Protein AF-A0A7W1IU13-F1 (afdb_monomer)

pLDDT: mean 84.38, std 7.43, range [59.28, 91.56]

Nearest PDB structures (foldseek):
  4uz3-assembly2_B  TM=8.974E-01  e=7.068E-02  Thermus thermophilus HB8
  4uz3-assembly3_C  TM=8.920E-01  e=8.155E-02  Thermus thermophilus HB8
  7q47-assembly2_B  TM=6.286E-01  e=5.160E+00  Hafnia phage Enc34
  1dvp-assembly1_A-2  TM=2.530E-01  e=5.160E+00  Drosophila melanogaster

Mean predicted aligned error: 4.25 Å

Solvent-accessible surface area (backbone atoms only — not comparable to full-atom values): 3113 Å² total; per-residue (Å²): 88,70,38,48,85,90,62,44,53,58,61,48,20,44,67,77,40,72,88,54,63,37,65,63,44,32,52,47,29,22,64,70,59,76,43,62,90,80,73,80,51,63,70,39,77,45,55,69,75,82,130

Foldseek 3Di:
DFAAVVDFLQNVLCVVCVPDDSVVQSVVQCVQVVHDRGPDDGRDDTDGDDD

Sequence (51 aa):
MMVRAGDTLWSIARRSEPGSDPRAVMDAIAAANGVRGGDLLAGQRLLLPAS

Structure (mmCIF, N/CA/C/O backbone):
data_AF-A0A7W1IU13-F1
#
_entry.id   AF-A0A7W1IU13-F1
#
loop_
_atom_site.group_PDB
_atom_site.id
_atom_site.type_symbol
_atom_site.label_atom_id
_atom_site.label_alt_id
_atom_site.label_comp_id
_atom_site.label_asym_id
_atom_site.label_entity_id
_atom_site.label_seq_id
_atom_site.pdbx_PDB_ins_code
_atom_site.Cartn_x
_atom_site.Cartn_y
_atom_site.Cartn_z
_atom_site.occupancy
_atom_site.B_iso_or_equiv
_atom_site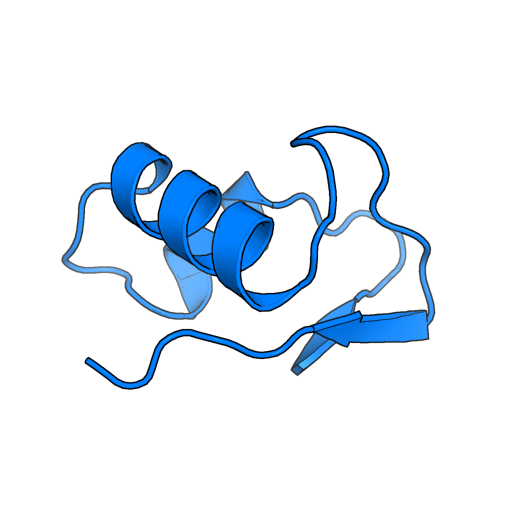.auth_seq_id
_atom_site.auth_comp_id
_atom_site.auth_asym_id
_atom_site.auth_atom_id
_atom_site.pdbx_PDB_model_num
ATOM 1 N N . MET A 1 1 ? -9.025 1.112 -8.201 1.00 81.12 1 MET A N 1
ATOM 2 C CA . MET A 1 1 ? -7.834 1.447 -9.016 1.00 81.12 1 MET A CA 1
ATOM 3 C C . MET A 1 1 ? -7.437 0.244 -9.871 1.00 81.12 1 MET A C 1
ATOM 5 O O . MET A 1 1 ? -7.766 -0.868 -9.486 1.00 81.12 1 MET A O 1
ATOM 9 N N . MET A 1 2 ? -6.790 0.442 -11.025 1.00 87.56 2 MET A N 1
ATOM 10 C CA . MET A 1 2 ? -6.263 -0.650 -11.861 1.00 87.56 2 MET A CA 1
ATOM 11 C C . MET A 1 2 ? -4.742 -0.723 -11.708 1.00 87.56 2 MET A C 1
ATOM 13 O O . MET A 1 2 ? -4.080 0.309 -11.816 1.00 87.56 2 MET A O 1
ATOM 17 N N . VAL A 1 3 ? -4.213 -1.917 -11.446 1.00 87.88 3 VAL A N 1
ATOM 18 C CA . VAL A 1 3 ? -2.772 -2.182 -11.324 1.00 87.88 3 VAL A CA 1
ATOM 19 C C . VAL A 1 3 ? -2.123 -2.087 -12.701 1.00 87.88 3 VAL A C 1
ATOM 21 O O . VAL A 1 3 ? -2.630 -2.661 -13.667 1.00 87.88 3 VAL A O 1
ATOM 24 N N . ARG A 1 4 ? -0.997 -1.385 -12.814 1.00 87.75 4 ARG A N 1
ATOM 25 C CA . ARG A 1 4 ? -0.192 -1.330 -14.041 1.00 87.75 4 ARG A CA 1
ATOM 26 C C . ARG A 1 4 ? 1.045 -2.214 -13.921 1.00 87.75 4 ARG A C 1
ATOM 28 O O . ARG A 1 4 ? 1.471 -2.566 -12.827 1.00 87.75 4 ARG A O 1
ATOM 35 N N . ALA A 1 5 ? 1.641 -2.565 -15.058 1.00 85.19 5 ALA A N 1
ATOM 36 C CA . ALA A 1 5 ? 2.930 -3.249 -15.057 1.00 85.19 5 ALA A CA 1
ATOM 37 C C . ALA A 1 5 ? 3.973 -2.397 -14.307 1.00 85.19 5 ALA A C 1
ATOM 39 O O 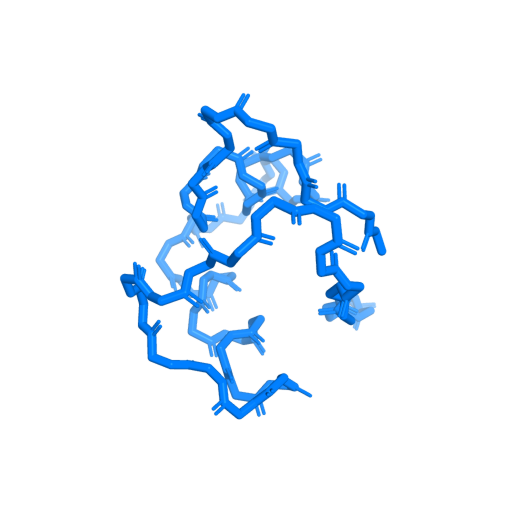. ALA A 1 5 ? 4.131 -1.212 -14.603 1.00 85.19 5 ALA A O 1
ATOM 40 N N . GLY A 1 6 ? 4.642 -2.998 -13.321 1.00 85.44 6 GLY A N 1
ATOM 41 C CA . GLY A 1 6 ? 5.597 -2.314 -12.444 1.00 85.44 6 GLY A CA 1
ATOM 42 C C . GLY A 1 6 ? 4.980 -1.623 -11.221 1.00 85.44 6 GLY A C 1
ATOM 43 O O . GLY A 1 6 ? 5.729 -1.118 -10.384 1.00 85.44 6 GLY A O 1
ATOM 44 N N . ASP A 1 7 ? 3.651 -1.615 -11.071 1.00 87.69 7 ASP A N 1
ATOM 45 C CA . ASP A 1 7 ? 3.045 -1.224 -9.800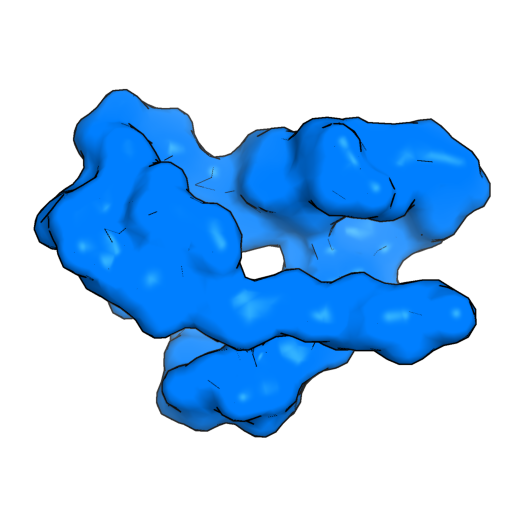 1.00 87.69 7 ASP A CA 1
ATOM 46 C C . ASP A 1 7 ? 3.302 -2.294 -8.735 1.00 87.69 7 ASP A C 1
ATOM 48 O O . ASP A 1 7 ? 3.278 -3.498 -8.987 1.00 87.69 7 ASP A O 1
ATOM 52 N N . THR A 1 8 ? 3.514 -1.828 -7.512 1.00 87.12 8 THR A N 1
ATOM 53 C CA . THR A 1 8 ? 3.631 -2.659 -6.318 1.00 87.12 8 THR A CA 1
ATOM 54 C C . THR A 1 8 ? 2.601 -2.184 -5.309 1.00 87.12 8 THR A C 1
ATOM 56 O O . THR A 1 8 ? 2.195 -1.020 -5.329 1.00 87.12 8 THR A O 1
ATOM 59 N N . LEU A 1 9 ? 2.203 -3.049 -4.377 1.00 84.81 9 LEU A N 1
ATOM 60 C CA . LEU A 1 9 ? 1.311 -2.653 -3.284 1.00 84.81 9 LEU A CA 1
ATOM 61 C C . LEU A 1 9 ? 1.855 -1.425 -2.535 1.00 84.81 9 LEU A C 1
ATOM 63 O O . LEU A 1 9 ? 1.094 -0.526 -2.194 1.00 84.81 9 LEU A O 1
ATOM 67 N N . TRP A 1 10 ? 3.180 -1.332 -2.402 1.00 88.06 10 TRP A N 1
ATOM 68 C CA . TRP A 1 10 ? 3.877 -0.180 -1.835 1.00 88.06 10 TRP A CA 1
ATOM 69 C C . TRP A 1 10 ? 3.700 1.108 -2.649 1.00 88.06 10 TRP A C 1
ATOM 71 O O . TRP A 1 10 ? 3.371 2.158 -2.093 1.00 88.06 10 TRP A O 1
ATOM 81 N N . SER A 1 11 ? 3.925 1.064 -3.969 1.00 89.50 11 SER A N 1
ATOM 82 C CA . SER A 1 11 ? 3.776 2.255 -4.818 1.00 89.50 11 SER A CA 1
ATOM 83 C C . SER A 1 11 ? 2.323 2.712 -4.908 1.00 89.50 11 SER A C 1
ATOM 85 O O . SER A 1 11 ? 2.072 3.913 -4.984 1.00 89.50 11 SER A O 1
ATOM 87 N N . ILE A 1 12 ? 1.375 1.775 -4.865 1.00 89.12 12 ILE A N 1
ATOM 88 C CA . ILE A 1 12 ? -0.061 2.056 -4.836 1.00 89.12 12 ILE A CA 1
ATOM 89 C C . ILE A 1 12 ? -0.446 2.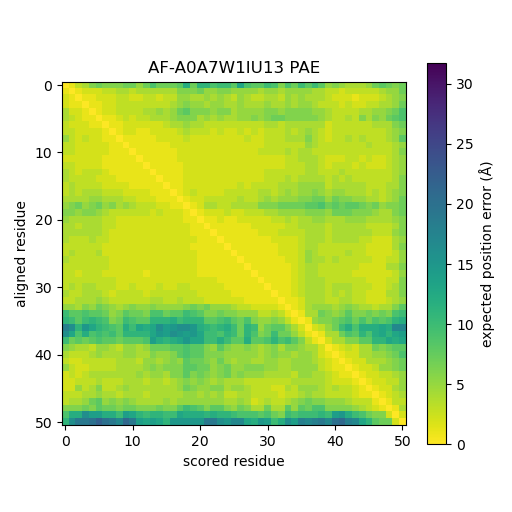689 -3.500 1.00 89.12 12 ILE A C 1
ATOM 91 O O . ILE A 1 12 ? -1.033 3.766 -3.515 1.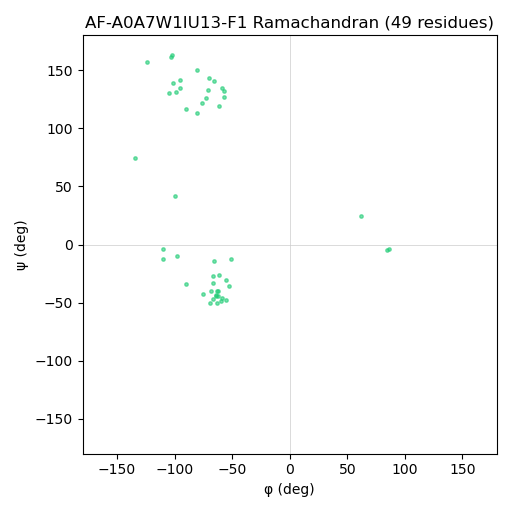00 89.12 12 ILE A O 1
ATOM 95 N N . ALA A 1 13 ? -0.050 2.091 -2.373 1.00 89.56 13 ALA A N 1
ATOM 96 C CA . ALA A 1 13 ? -0.332 2.596 -1.031 1.00 89.56 13 ALA A CA 1
ATOM 97 C C . ALA A 1 13 ? 0.161 4.036 -0.838 1.00 89.56 13 ALA A C 1
ATOM 99 O O . ALA A 1 13 ? -0.598 4.911 -0.430 1.00 89.56 13 ALA A O 1
ATOM 100 N N . ARG A 1 14 ? 1.407 4.318 -1.240 1.00 90.94 14 ARG A N 1
ATOM 101 C CA . ARG A 1 14 ? 1.975 5.677 -1.198 1.00 90.94 14 ARG A CA 1
ATOM 102 C C . ARG A 1 14 ? 1.228 6.692 -2.060 1.00 90.94 14 ARG A C 1
ATOM 104 O O . ARG A 1 14 ? 1.340 7.888 -1.819 1.00 90.94 14 ARG A O 1
ATOM 111 N N . ARG A 1 15 ? 0.558 6.235 -3.117 1.00 90.12 15 ARG A N 1
ATOM 112 C CA . ARG A 1 15 ? -0.155 7.095 -4.067 1.00 90.12 15 ARG A CA 1
ATOM 113 C C . ARG A 1 15 ? -1.606 7.312 -3.650 1.00 90.12 15 ARG A C 1
ATOM 115 O O . ARG A 1 15 ? -2.133 8.385 -3.915 1.00 90.12 15 ARG A O 1
ATOM 122 N N . SER A 1 16 ? -2.235 6.307 -3.041 1.00 88.81 16 SER A N 1
ATOM 123 C CA . SER A 1 16 ? -3.599 6.406 -2.524 1.00 88.81 16 SER A CA 1
ATOM 124 C C . SER A 1 16 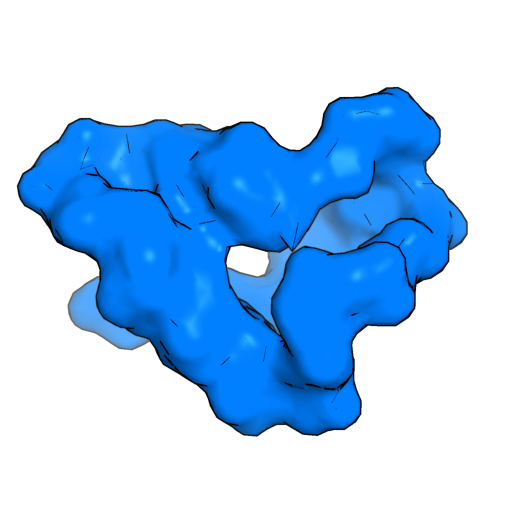? -3.653 7.210 -1.232 1.00 88.81 16 SER A C 1
ATOM 126 O O . SER A 1 16 ? -4.529 8.049 -1.096 1.00 88.81 16 SER A O 1
ATOM 128 N N . GLU A 1 17 ? -2.698 6.984 -0.328 1.00 88.19 17 GLU A N 1
ATOM 129 C CA . GLU A 1 17 ? -2.654 7.588 1.007 1.00 88.19 17 GLU A CA 1
ATOM 130 C C . GLU A 1 17 ? -1.237 8.107 1.316 1.00 88.19 17 GLU A C 1
ATOM 132 O O . GLU A 1 17 ? -0.484 7.496 2.077 1.00 88.19 17 GLU A O 1
ATOM 137 N N . PRO A 1 18 ? -0.817 9.233 0.707 1.00 85.19 18 PRO A N 1
ATOM 138 C CA . PRO A 1 18 ? 0.536 9.775 0.864 1.00 85.19 18 PRO A CA 1
ATOM 139 C C . PRO A 1 18 ? 0.865 10.263 2.286 1.00 85.19 18 PRO A C 1
ATOM 141 O O . PRO A 1 18 ? 2.036 10.501 2.577 1.00 85.19 18 PRO A O 1
ATOM 144 N N . GLY A 1 19 ? -0.142 10.433 3.152 1.00 87.31 19 GLY A N 1
ATOM 145 C CA . GLY A 1 19 ? 0.015 10.869 4.544 1.00 87.31 19 GLY A CA 1
ATOM 146 C C . GLY A 1 19 ? 0.018 9.740 5.580 1.00 87.31 19 GLY A C 1
ATOM 147 O O . GLY A 1 19 ? 0.323 9.995 6.744 1.00 87.31 19 GLY A O 1
ATOM 148 N N . SER A 1 20 ? -0.308 8.510 5.181 1.00 89.31 20 SER A N 1
ATOM 149 C CA . SER A 1 20 ? -0.398 7.355 6.080 1.00 89.31 20 SER A CA 1
ATOM 150 C C . SER A 1 20 ? 0.826 6.451 5.956 1.00 89.31 20 SER A C 1
ATOM 152 O O . SER A 1 20 ? 1.568 6.513 4.975 1.00 89.31 20 SER A O 1
ATOM 154 N N . ASP A 1 21 ? 1.037 5.576 6.946 1.00 91.56 21 ASP A N 1
ATOM 155 C CA . ASP A 1 21 ? 2.063 4.535 6.841 1.00 91.56 21 ASP A CA 1
ATOM 156 C C . ASP A 1 21 ? 1.731 3.604 5.658 1.00 91.56 21 ASP A C 1
ATOM 158 O O . ASP A 1 21 ? 0.690 2.934 5.683 1.00 91.56 21 ASP A O 1
ATOM 162 N N . PRO A 1 22 ? 2.606 3.508 4.636 1.00 89.50 22 PRO A N 1
ATOM 163 C CA . PRO A 1 22 ? 2.383 2.638 3.492 1.00 89.50 22 PRO A CA 1
ATOM 164 C C . PRO A 1 22 ? 2.145 1.181 3.885 1.00 89.50 22 PRO A C 1
ATOM 166 O O . PRO A 1 22 ? 1.405 0.498 3.188 1.00 89.50 22 PRO A O 1
ATOM 169 N N . ARG A 1 23 ? 2.727 0.694 4.992 1.00 89.31 23 ARG A N 1
ATOM 170 C CA . ARG A 1 23 ? 2.509 -0.686 5.455 1.00 89.31 23 ARG A CA 1
ATOM 171 C C . ARG A 1 23 ? 1.075 -0.915 5.915 1.00 89.31 23 ARG A C 1
ATOM 173 O O . ARG A 1 23 ? 0.450 -1.868 5.466 1.00 89.31 23 ARG A O 1
ATOM 180 N N . ALA A 1 24 ? 0.535 -0.010 6.728 1.00 90.94 24 ALA A N 1
ATOM 181 C CA . ALA A 1 24 ? -0.848 -0.098 7.191 1.00 90.94 24 ALA A CA 1
ATOM 182 C C . ALA A 1 24 ? -1.840 -0.025 6.018 1.00 90.94 24 ALA A C 1
ATOM 184 O O . ALA A 1 24 ? -2.812 -0.776 5.958 1.00 90.94 24 ALA A O 1
ATOM 185 N N . VAL A 1 25 ? -1.558 0.839 5.039 1.00 90.56 25 VAL A N 1
ATOM 186 C CA . VAL A 1 25 ? -2.373 0.971 3.825 1.00 90.56 25 VAL A CA 1
ATOM 187 C C . VAL A 1 25 ? -2.262 -0.280 2.950 1.00 90.56 25 VAL A C 1
ATOM 189 O O . VAL A 1 25 ? -3.268 -0.743 2.417 1.00 90.56 25 VAL A O 1
ATOM 192 N N . MET A 1 26 ? -1.069 -0.865 2.817 1.00 89.19 26 MET A N 1
ATOM 193 C CA . MET A 1 26 ? -0.882 -2.139 2.120 1.00 89.19 26 MET A CA 1
ATOM 194 C C . MET A 1 26 ? -1.701 -3.257 2.758 1.00 89.19 26 MET A C 1
ATOM 196 O O . MET A 1 26 ? -2.374 -3.979 2.028 1.00 89.19 26 MET A O 1
ATOM 200 N N . ASP A 1 27 ? -1.678 -3.378 4.085 1.00 88.75 27 ASP A N 1
ATOM 201 C CA . ASP A 1 27 ? -2.447 -4.390 4.813 1.00 88.75 27 ASP A CA 1
ATOM 202 C C . ASP A 1 27 ? -3.955 -4.186 4.629 1.00 88.75 27 ASP A C 1
ATOM 204 O O . ASP A 1 27 ? -4.688 -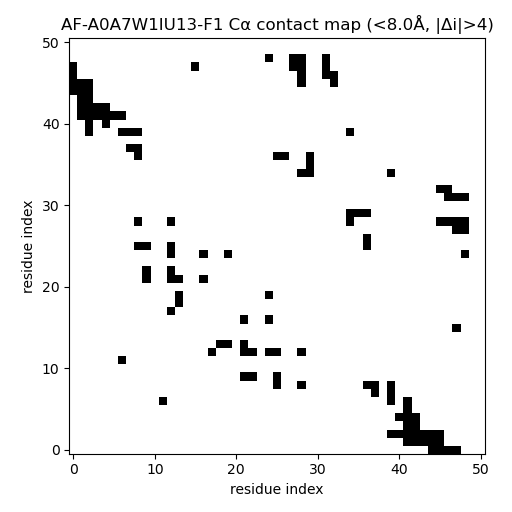5.146 4.391 1.00 88.75 27 ASP A O 1
ATOM 208 N N . ALA A 1 28 ? -4.423 -2.935 4.638 1.00 89.62 28 ALA A N 1
ATOM 209 C CA . ALA A 1 28 ? -5.817 -2.604 4.361 1.00 89.62 28 ALA A CA 1
ATOM 210 C C . ALA A 1 28 ? -6.227 -2.955 2.920 1.00 89.62 28 ALA A C 1
ATOM 212 O O . ALA A 1 28 ? -7.281 -3.555 2.706 1.00 89.62 28 ALA A O 1
ATOM 213 N N . ILE A 1 29 ? -5.391 -2.639 1.923 1.00 88.31 29 ILE A N 1
ATOM 214 C CA . ILE A 1 29 ? -5.634 -3.013 0.520 1.00 88.31 29 ILE A CA 1
ATOM 215 C C . ILE A 1 29 ? -5.617 -4.541 0.370 1.00 88.31 29 ILE A C 1
ATOM 217 O O . ILE A 1 29 ? -6.484 -5.102 -0.300 1.00 88.31 29 ILE A O 1
ATOM 221 N N . ALA A 1 30 ? -4.659 -5.225 0.994 1.00 87.50 30 ALA A N 1
ATOM 222 C CA . ALA A 1 30 ? -4.545 -6.679 0.983 1.00 87.50 30 ALA A CA 1
ATOM 223 C C . ALA A 1 30 ? -5.800 -7.339 1.569 1.00 87.50 30 ALA A C 1
ATOM 225 O O . ALA A 1 30 ? -6.402 -8.196 0.921 1.00 87.50 30 ALA A O 1
ATOM 226 N N . ALA A 1 31 ? -6.248 -6.879 2.740 1.00 88.12 31 ALA A N 1
ATOM 227 C CA . A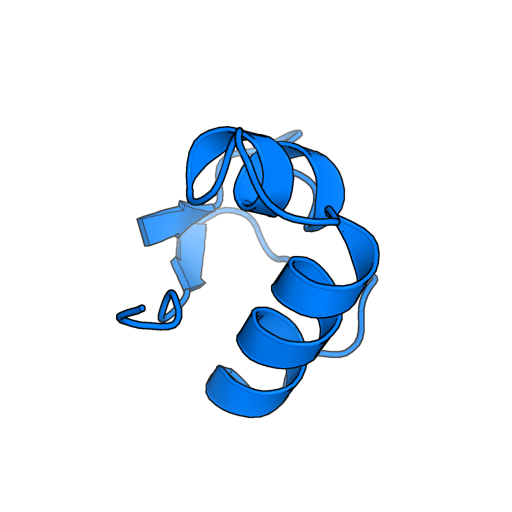LA A 1 31 ? -7.464 -7.350 3.394 1.00 88.12 31 ALA A CA 1
ATOM 228 C C . ALA A 1 31 ? -8.719 -7.080 2.550 1.00 88.12 31 ALA A C 1
ATOM 230 O O . ALA A 1 31 ? -9.543 -7.975 2.376 1.00 88.12 31 ALA A O 1
ATOM 231 N N . ALA A 1 32 ? -8.841 -5.884 1.967 1.00 87.81 32 ALA A N 1
ATOM 232 C CA . ALA A 1 32 ? -9.991 -5.502 1.148 1.00 87.81 32 ALA A CA 1
ATOM 233 C C . ALA A 1 32 ? -10.103 -6.296 -0.164 1.00 87.81 32 ALA A C 1
ATOM 235 O O . ALA A 1 32 ? -11.200 -6.447 -0.697 1.00 87.81 32 ALA A O 1
ATOM 236 N N . ASN A 1 33 ? -8.984 -6.792 -0.700 1.00 86.94 33 ASN A N 1
ATOM 237 C CA . ASN A 1 33 ? -8.949 -7.506 -1.980 1.00 86.94 33 ASN A CA 1
ATOM 238 C C . ASN A 1 33 ? -8.670 -9.007 -1.843 1.00 86.94 33 ASN A C 1
ATOM 240 O O . ASN A 1 33 ? -8.658 -9.707 -2.853 1.00 86.94 33 ASN A O 1
ATOM 244 N N . GLY A 1 34 ? -8.415 -9.505 -0.630 1.00 84.50 34 GLY A N 1
ATOM 245 C CA . GLY A 1 34 ? -8.021 -10.896 -0.397 1.00 84.50 34 GLY A CA 1
ATOM 246 C C . GLY A 1 34 ? -6.696 -11.278 -1.067 1.00 84.50 34 GLY A C 1
ATOM 247 O O . GLY A 1 34 ? -6.482 -12.449 -1.373 1.00 84.50 34 GLY A O 1
ATOM 248 N N . VAL A 1 35 ? -5.817 -10.306 -1.327 1.00 80.06 35 VAL A N 1
ATOM 249 C CA . VAL A 1 35 ? -4.516 -10.526 -1.978 1.00 80.06 35 VAL A CA 1
ATOM 250 C C . VAL A 1 35 ? -3.406 -10.538 -0.940 1.00 80.06 35 VAL A C 1
ATOM 252 O O . VAL A 1 35 ? -3.389 -9.711 -0.032 1.00 80.06 35 VAL A O 1
ATOM 255 N N . ARG A 1 36 ? -2.442 -11.453 -1.071 1.00 72.06 36 ARG A N 1
ATOM 256 C CA . ARG A 1 36 ? -1.199 -11.378 -0.292 1.00 72.06 36 ARG A CA 1
ATOM 257 C C . ARG A 1 36 ? -0.246 -10.385 -0.946 1.00 72.06 36 ARG A C 1
ATOM 259 O O . ARG A 1 36 ? -0.254 -10.224 -2.162 1.00 72.06 36 ARG A O 1
ATOM 266 N N . GLY A 1 37 ? 0.584 -9.743 -0.124 1.00 63.72 37 GLY A N 1
ATOM 2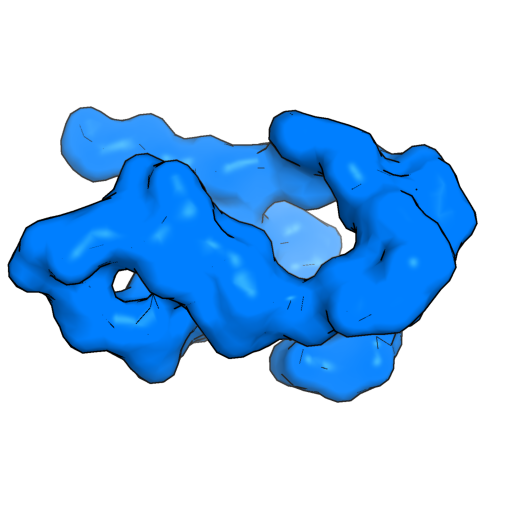67 C CA . GLY A 1 37 ? 1.389 -8.560 -0.455 1.00 63.72 37 GLY A CA 1
ATOM 268 C C . GLY A 1 37 ? 2.263 -8.599 -1.722 1.00 63.72 37 GLY A C 1
ATOM 269 O O . GLY A 1 37 ? 2.758 -7.552 -2.134 1.00 63.72 37 GLY A O 1
ATOM 270 N N . GLY A 1 38 ? 2.460 -9.772 -2.333 1.00 65.25 38 GLY A N 1
ATOM 271 C CA . GLY A 1 38 ? 3.285 -9.974 -3.526 1.00 65.25 38 GLY A CA 1
ATOM 272 C C . GLY A 1 38 ? 2.534 -10.321 -4.817 1.00 65.25 38 GLY A C 1
ATOM 273 O O . GLY A 1 38 ? 3.136 -10.222 -5.880 1.00 65.25 38 GLY A O 1
ATOM 274 N N . ASP A 1 39 ? 1.244 -10.665 -4.768 1.00 71.38 39 ASP A N 1
ATOM 275 C CA . ASP A 1 39 ? 0.538 -11.275 -5.912 1.00 71.38 39 ASP A CA 1
ATOM 276 C C . ASP A 1 39 ? -0.302 -10.267 -6.711 1.00 71.38 39 ASP A C 1
ATOM 278 O O . ASP A 1 39 ? -1.437 -10.543 -7.102 1.00 71.38 39 ASP A O 1
ATOM 282 N N . LEU A 1 40 ? 0.226 -9.062 -6.944 1.00 80.19 40 LEU A N 1
ATOM 283 C CA . LEU A 1 40 ? -0.458 -8.104 -7.811 1.00 80.19 40 LEU A CA 1
ATOM 284 C C . LEU A 1 40 ? -0.282 -8.484 -9.281 1.00 80.19 40 LEU A C 1
ATOM 286 O O . LEU A 1 40 ? 0.833 -8.503 -9.802 1.00 80.19 40 LEU A O 1
ATOM 290 N N . LEU A 1 41 ? -1.397 -8.696 -9.976 1.00 81.44 41 LEU A N 1
ATOM 291 C CA . LEU A 1 41 ? -1.400 -8.897 -11.421 1.00 81.44 41 LEU A CA 1
ATOM 292 C C . LEU A 1 41 ? -1.677 -7.578 -12.143 1.00 81.44 41 LEU A C 1
ATOM 294 O O . LEU A 1 41 ? -2.590 -6.828 -11.793 1.00 81.44 41 LEU A O 1
ATOM 298 N N . ALA A 1 42 ? -0.908 -7.291 -13.194 1.00 82.50 42 ALA A N 1
ATOM 299 C CA . ALA A 1 42 ? -1.190 -6.145 -14.051 1.00 82.50 42 ALA A CA 1
ATOM 300 C C . ALA A 1 42 ? -2.596 -6.273 -14.662 1.00 82.50 42 ALA A C 1
ATOM 302 O O . ALA A 1 42 ? -2.998 -7.333 -15.136 1.00 82.50 42 ALA A O 1
ATOM 303 N N . GLY A 1 43 ? -3.353 -5.180 -14.633 1.00 83.94 43 GLY A N 1
ATOM 304 C CA . GLY A 1 43 ? -4.751 -5.133 -15.048 1.00 83.94 43 GLY A CA 1
ATOM 305 C C . GLY A 1 43 ? -5.757 -5.557 -13.977 1.00 83.94 43 GLY A C 1
ATOM 306 O O . GLY A 1 43 ? -6.960 -5.392 -14.178 1.00 83.94 43 GLY A O 1
ATOM 307 N N . GLN A 1 44 ? -5.299 -6.022 -12.814 1.00 85.88 44 GLN A N 1
ATOM 308 C CA . GLN A 1 44 ? -6.169 -6.319 -11.684 1.00 85.88 44 GLN A CA 1
ATOM 309 C C . GLN A 1 44 ? -6.825 -5.048 -11.141 1.00 85.88 44 GLN A C 1
ATOM 311 O O . GLN A 1 44 ? -6.203 -3.985 -11.032 1.00 85.88 44 GLN A O 1
ATOM 316 N N . ARG A 1 45 ? -8.100 -5.160 -10.769 1.00 87.31 45 ARG A N 1
ATOM 317 C CA . ARG A 1 45 ? -8.835 -4.085 -10.109 1.00 87.31 45 ARG A CA 1
ATOM 318 C C . ARG A 1 45 ? -8.668 -4.228 -8.599 1.00 87.31 45 ARG A C 1
ATOM 320 O O . ARG A 1 45 ? -9.111 -5.214 -8.029 1.00 87.31 45 ARG A O 1
ATOM 327 N N . LEU A 1 46 ? -8.043 -3.233 -7.979 1.00 85.75 46 LEU A N 1
ATOM 328 C CA . LEU A 1 46 ? -7.918 -3.121 -6.531 1.00 85.75 46 LEU A CA 1
ATOM 329 C C . LEU A 1 46 ? -8.973 -2.169 -5.973 1.00 85.75 46 LEU A C 1
ATOM 331 O O . LEU A 1 46 ? -9.133 -1.036 -6.450 1.00 85.75 46 LEU A O 1
ATOM 335 N N . LEU A 1 47 ? -9.657 -2.627 -4.935 1.00 85.88 47 LEU A N 1
ATOM 336 C CA . LEU A 1 47 ? -10.383 -1.808 -3.983 1.00 85.88 47 LEU A CA 1
ATOM 337 C C . LEU A 1 47 ? -9.363 -1.091 -3.104 1.00 85.88 47 LEU A C 1
ATOM 339 O O . LEU A 1 47 ? -8.469 -1.715 -2.539 1.00 85.88 47 LEU A O 1
ATOM 343 N N . LEU A 1 48 ? -9.472 0.228 -3.039 1.00 84.19 48 LEU A N 1
ATOM 344 C CA . LEU A 1 48 ? -8.692 1.016 -2.098 1.00 84.19 48 LEU A CA 1
ATOM 345 C C . LEU A 1 48 ? -9.566 1.237 -0.860 1.00 84.19 48 LEU A C 1
ATOM 347 O O . LEU A 1 48 ? -10.777 1.412 -1.033 1.00 84.19 48 LEU A O 1
ATOM 351 N N . PRO A 1 49 ? -8.997 1.207 0.355 1.00 73.88 49 PRO A N 1
ATOM 352 C CA . PRO A 1 49 ? -9.733 1.621 1.538 1.00 73.88 49 PRO A CA 1
ATOM 353 C C . PRO A 1 49 ? -10.221 3.060 1.330 1.00 73.88 49 PRO A C 1
ATOM 355 O O . PRO A 1 49 ? -9.472 3.914 0.859 1.00 73.88 49 PRO A O 1
ATOM 358 N N . ALA A 1 50 ? -11.500 3.296 1.609 1.00 67.31 50 ALA A N 1
ATOM 359 C CA . ALA A 1 50 ? -12.004 4.646 1.790 1.00 67.31 50 ALA A CA 1
ATOM 360 C C . ALA A 1 50 ? -11.635 5.034 3.221 1.00 67.31 50 ALA A C 1
ATOM 362 O O . ALA A 1 50 ? -12.088 4.370 4.155 1.00 67.31 50 ALA A O 1
ATOM 363 N N . SER A 1 51 ? -10.738 6.006 3.358 1.00 59.28 51 SER A N 1
ATOM 364 C CA . SER A 1 51 ? -10.350 6.573 4.651 1.00 59.28 51 SER A CA 1
ATOM 365 C C . SER A 1 51 ? -11.527 7.189 5.396 1.00 59.28 51 SER A C 1
ATOM 367 O O . SER A 1 51 ? -12.456 7.695 4.722 1.00 59.28 51 SER A O 1
#

Radius of gyration: 9.64 Å; Cα contacts (8 Å, |Δi|>4): 67; chains: 1; bounding box: 18×22×22 Å

Secondary structure (DSSP, 8-state):
-BPPTT--HHHHHHHH-TTS-HHHHHHHHHHHHT--TT-PPTTPBPPPP--